Protein AF-A0A1F3XDV6-F1 (afdb_monomer_lite)

Radius of gyration: 25.96 Å; chains: 1; bounding box: 37×33×111 Å

Secondary structure (DSSP, 8-state):
--PPPP-----------------HHHHHIIIIIHHHHHHHHHHHHHHHHHHHHT-SS---TT------HHHHHHHHHHHHHHHHHHHHHHHHHTT-GGGHHHHHHHHHHHHHHHHHHHHHHTT-HHHHHHHHHHHHHHHHHHHHHH--

pLDDT: mean 79.06, std 18.45, range [41.06, 98.06]

Foldseek 3Di:
DDDDDDDDPPPPPPPPDPPPPPVVLLCCCLVPVLVVLLVVLVVVLVVLVCVVVVPPPPPPPPDLVADPPVQLVVQLVVLVVSLVSLVVSLVSCPVPPVLVVLNVLSVVLSVLSVVLSVCSNSRPSVSNSVSSVVSSVSSVVSSVPRVD

Sequence (148 aa):
MKSFRPGFFLTVIATFLISPSCNQENVDVCGEKLPQLDQKLENAIAALQPWLTNQPGRYLASATDMMAEVDKKSWREWGQNVLVDVQRYADYIDSDSSLIHLKYQLSAVSNDLVSFVGYADSGNANKMVIVLARIREKTKRSEEMICN

Structure (mmCIF, N/CA/C/O backbone):
data_AF-A0A1F3XDV6-F1
#
_entry.id   AF-A0A1F3XDV6-F1
#
loop_
_atom_site.group_PDB
_atom_site.id
_atom_site.type_symbol
_atom_site.label_atom_id
_atom_site.label_alt_id
_atom_site.label_comp_id
_atom_site.label_asym_id
_atom_site.label_entity_id
_atom_site.label_seq_id
_atom_site.pdbx_PDB_ins_code
_atom_site.Cartn_x
_atom_site.Cartn_y
_atom_site.Cartn_z
_atom_site.occupancy
_atom_site.B_iso_or_equiv
_atom_site.auth_seq_id
_atom_site.auth_comp_id
_atom_site.auth_asym_id
_atom_site.auth_atom_id
_atom_site.pdbx_PDB_model_num
ATOM 1 N N . MET A 1 1 ? -12.088 -20.063 83.742 1.00 50.03 1 MET A N 1
ATOM 2 C CA . MET A 1 1 ? -11.165 -19.571 82.694 1.00 50.03 1 MET A CA 1
ATOM 3 C C . MET A 1 1 ? -11.257 -20.475 81.473 1.00 50.03 1 MET A C 1
ATOM 5 O O . MET A 1 1 ? -10.875 -21.631 81.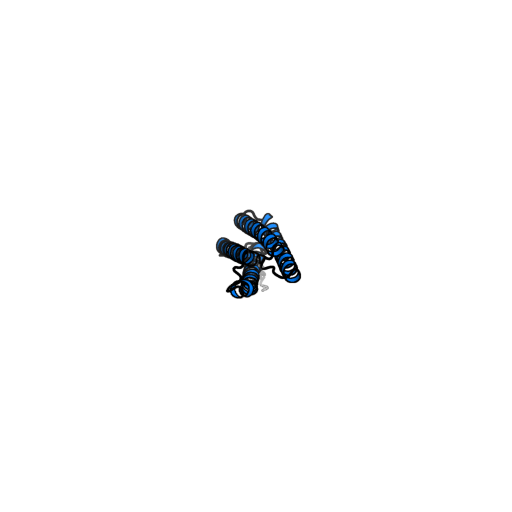580 1.00 50.03 1 MET A O 1
ATOM 9 N N . LYS A 1 2 ? -11.798 -19.972 80.357 1.00 41.06 2 LYS A N 1
ATOM 10 C CA . LYS A 1 2 ? -11.561 -20.433 78.974 1.00 41.06 2 LYS A CA 1
ATOM 11 C C . LYS A 1 2 ? -12.217 -19.403 78.049 1.00 41.06 2 LYS A C 1
ATOM 13 O O . LYS A 1 2 ? -13.437 -19.306 77.992 1.00 41.06 2 LYS A O 1
ATOM 18 N N . SER A 1 3 ? -11.385 -18.565 77.441 1.00 47.31 3 SER A N 1
ATOM 19 C CA . SER A 1 3 ? -11.788 -17.420 76.625 1.00 47.31 3 SER A CA 1
ATOM 20 C C . SER A 1 3 ? -12.067 -17.866 75.190 1.00 47.31 3 SER A C 1
ATOM 22 O O . SER A 1 3 ? -11.228 -18.513 74.566 1.00 47.31 3 SER A O 1
ATOM 24 N N . PHE A 1 4 ? -13.245 -17.518 74.681 1.00 52.06 4 PHE A N 1
ATOM 25 C CA . PHE A 1 4 ? -13.680 -17.756 73.306 1.00 52.06 4 PHE A CA 1
ATOM 26 C C . PHE A 1 4 ? -13.036 -16.699 72.391 1.00 52.06 4 PHE A C 1
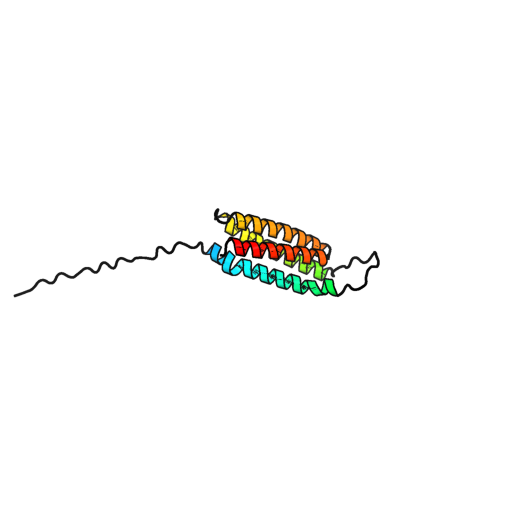ATOM 28 O O . PHE A 1 4 ? -13.159 -15.504 72.654 1.00 52.06 4 PHE A O 1
ATOM 35 N N . ARG A 1 5 ? -12.323 -17.118 71.339 1.00 56.66 5 ARG A N 1
ATOM 36 C CA . ARG A 1 5 ? -11.800 -16.225 70.291 1.00 56.66 5 ARG A CA 1
ATOM 37 C C . ARG A 1 5 ? -12.699 -16.342 69.055 1.00 56.66 5 ARG A C 1
ATOM 39 O O . ARG A 1 5 ? -12.788 -17.446 68.522 1.00 56.66 5 ARG A O 1
ATOM 46 N N . PRO A 1 6 ? -13.331 -15.263 68.565 1.00 53.44 6 PRO A N 1
ATOM 47 C CA . PRO A 1 6 ? -13.979 -15.288 67.265 1.00 53.44 6 PRO A CA 1
ATOM 48 C C . PRO A 1 6 ? -12.917 -15.085 66.177 1.00 53.44 6 PRO A C 1
ATOM 50 O O . PRO A 1 6 ? -12.191 -14.090 66.169 1.00 53.44 6 PRO A O 1
ATOM 53 N N . GLY A 1 7 ? -12.801 -16.068 65.284 1.00 48.56 7 GLY A N 1
ATOM 54 C CA . GLY A 1 7 ? -12.004 -15.966 64.067 1.00 48.56 7 GLY A CA 1
ATOM 55 C C . GLY A 1 7 ? -12.614 -14.916 63.146 1.00 48.56 7 GLY A C 1
ATOM 56 O O . GLY A 1 7 ? -13.747 -15.060 62.692 1.00 48.56 7 GLY A O 1
ATOM 57 N N . PHE A 1 8 ? -11.861 -13.847 62.910 1.00 52.03 8 PHE A N 1
ATOM 58 C CA . PHE A 1 8 ? -12.174 -12.814 61.935 1.00 52.03 8 PHE A CA 1
ATOM 59 C C . PHE A 1 8 ? -12.096 -13.443 60.537 1.00 52.03 8 PHE A C 1
ATOM 61 O O . PHE A 1 8 ? -11.012 -13.774 60.056 1.00 52.03 8 PHE A O 1
ATOM 68 N N . PHE A 1 9 ? -13.250 -13.652 59.903 1.00 49.44 9 PHE A N 1
ATOM 69 C CA . PHE A 1 9 ? -13.331 -13.955 58.478 1.00 49.44 9 PHE A CA 1
ATOM 70 C C . PHE A 1 9 ? -12.840 -12.721 57.710 1.00 49.44 9 PHE A C 1
ATOM 72 O O . PHE A 1 9 ? -13.540 -11.717 57.604 1.00 49.44 9 PHE A O 1
ATOM 79 N N . LEU A 1 10 ? -11.607 -12.787 57.209 1.00 50.19 10 LEU A N 1
ATOM 80 C CA . LEU A 1 10 ? -11.085 -11.875 56.197 1.00 50.19 10 LEU A CA 1
ATOM 81 C C . LEU A 1 10 ? -11.773 -12.203 54.869 1.00 50.19 10 LEU A C 1
ATOM 83 O O . LEU A 1 10 ? -11.289 -13.011 54.079 1.00 50.19 10 LEU A O 1
ATOM 87 N N . THR A 1 11 ? -12.923 -11.584 54.624 1.00 55.41 11 THR A N 1
ATOM 88 C CA . THR A 1 11 ? -13.480 -11.454 53.278 1.00 55.41 11 THR A CA 1
ATOM 89 C C . THR A 1 11 ? -12.581 -10.491 52.508 1.00 55.41 11 THR A C 1
ATOM 91 O O . THR A 1 11 ? -12.769 -9.277 52.521 1.00 55.41 11 THR A O 1
ATOM 94 N N . VAL A 1 12 ? -11.547 -11.040 51.869 1.00 54.56 12 VAL A N 1
ATOM 95 C CA . VAL A 1 12 ? -10.797 -10.355 50.816 1.00 54.56 12 VAL A CA 1
ATOM 96 C C . VAL A 1 12 ? -11.783 -10.147 49.673 1.00 54.56 12 VAL A C 1
ATOM 98 O O . VAL A 1 12 ? -12.099 -11.073 48.927 1.00 54.56 12 VAL A O 1
ATOM 101 N N . ILE A 1 13 ? -12.334 -8.937 49.595 1.00 58.69 13 ILE A N 1
ATOM 102 C CA . ILE A 1 13 ? -13.083 -8.470 48.435 1.00 58.69 13 ILE A CA 1
ATOM 103 C C . ILE A 1 13 ? -12.088 -8.495 47.282 1.00 58.69 13 ILE A C 1
ATOM 105 O O . ILE A 1 13 ? -11.202 -7.650 47.183 1.00 58.69 13 ILE A O 1
ATOM 109 N N . ALA A 1 14 ? -12.203 -9.528 46.455 1.00 53.12 14 ALA A N 1
ATOM 110 C CA . ALA A 1 14 ? -11.530 -9.616 45.183 1.00 53.12 14 ALA A CA 1
ATOM 111 C C . ALA A 1 14 ? -12.130 -8.537 44.273 1.00 53.12 14 ALA A C 1
ATOM 113 O O . ALA A 1 14 ? -13.074 -8.780 43.524 1.00 53.12 14 ALA A O 1
ATOM 114 N N . THR A 1 15 ? -11.594 -7.322 44.359 1.00 50.56 15 THR A N 1
ATOM 115 C CA . THR A 1 15 ? -11.681 -6.312 43.307 1.00 50.56 15 THR A CA 1
ATOM 116 C C . THR A 1 15 ? -10.862 -6.808 42.117 1.00 50.56 15 THR A C 1
ATOM 118 O O . THR A 1 15 ? -9.775 -6.321 41.816 1.00 50.56 15 THR A O 1
ATOM 121 N N . PHE A 1 16 ? -11.391 -7.826 41.436 1.00 48.34 16 PHE A N 1
ATOM 122 C CA . PHE A 1 16 ? -11.042 -8.097 40.053 1.00 48.34 16 PHE A CA 1
ATOM 123 C C . PHE A 1 16 ? -11.485 -6.881 39.239 1.00 48.34 16 PHE A C 1
ATOM 125 O O . PHE A 1 16 ? -12.659 -6.715 38.926 1.00 48.34 16 PHE A O 1
ATOM 132 N N . LEU A 1 17 ? -10.528 -5.983 39.011 1.00 42.31 17 LEU A N 1
ATOM 133 C CA . LEU A 1 17 ? -10.161 -5.514 37.680 1.00 42.31 17 LEU A CA 1
ATOM 134 C C . LEU A 1 17 ? -11.339 -5.501 36.697 1.00 42.31 17 LEU A C 1
ATOM 136 O O . LEU A 1 17 ? -11.405 -6.310 35.775 1.00 42.31 17 LEU A O 1
ATOM 140 N N . ILE A 1 18 ? -12.235 -4.528 36.857 1.00 46.59 18 ILE A N 1
ATOM 141 C CA . ILE A 1 18 ? -12.960 -3.980 35.712 1.00 46.59 18 ILE A CA 1
ATOM 142 C C . ILE A 1 18 ? -11.924 -3.148 34.952 1.00 46.59 18 ILE A C 1
ATOM 144 O O . ILE A 1 18 ? -11.907 -1.922 35.011 1.00 46.59 18 ILE A O 1
ATOM 148 N N . SER A 1 19 ? -10.977 -3.834 34.316 1.00 46.28 19 SER A N 1
ATOM 149 C CA . SER A 1 19 ? -10.253 -3.251 33.204 1.00 46.28 19 SER A CA 1
ATOM 150 C C . SER A 1 19 ? -11.325 -3.027 32.143 1.00 46.28 19 SER A C 1
ATOM 152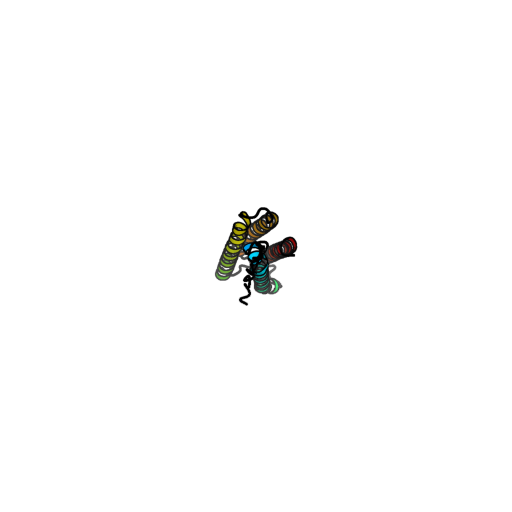 O O . SER A 1 19 ? -11.986 -4.005 31.776 1.00 46.28 19 SER A O 1
ATOM 154 N N . PRO A 1 20 ? -11.574 -1.792 31.672 1.00 47.47 20 PRO A N 1
ATOM 155 C CA . PRO A 1 20 ? -12.333 -1.640 30.445 1.00 47.47 20 PRO A CA 1
ATOM 156 C C . PRO A 1 20 ? -11.626 -2.532 29.430 1.00 47.47 20 PRO A C 1
ATOM 158 O O . PRO A 1 20 ? -10.403 -2.467 29.291 1.00 47.47 20 PRO A O 1
ATOM 161 N N . SER A 1 21 ? -12.369 -3.447 28.821 1.00 45.62 21 SER A N 1
ATOM 162 C CA . SER A 1 21 ? -11.892 -4.227 27.695 1.00 45.62 21 SER A CA 1
ATOM 163 C C . SER A 1 21 ? -11.580 -3.232 26.581 1.00 45.62 21 SER A C 1
ATOM 165 O O . SER A 1 21 ? -12.433 -2.956 25.741 1.00 45.62 21 SER A O 1
ATOM 167 N N . CYS A 1 22 ? -10.388 -2.626 26.618 1.00 52.31 22 CYS A N 1
ATOM 168 C CA . CYS A 1 22 ? -9.770 -2.073 25.430 1.00 52.31 22 CYS A CA 1
ATOM 169 C C . CYS A 1 22 ? -9.849 -3.203 24.422 1.00 52.31 22 CYS A C 1
ATOM 171 O O . CYS A 1 22 ? -9.323 -4.288 24.672 1.00 52.31 22 CYS A O 1
ATOM 173 N N . ASN A 1 23 ? -10.629 -2.978 23.371 1.00 64.62 23 ASN A N 1
ATOM 174 C CA . ASN A 1 23 ? -10.843 -3.942 22.317 1.00 64.62 23 ASN A CA 1
ATOM 175 C C . ASN A 1 23 ? -9.449 -4.279 21.765 1.00 64.62 23 ASN A C 1
ATOM 177 O O . ASN A 1 23 ? -8.827 -3.436 21.122 1.00 64.62 23 ASN A O 1
ATOM 181 N N . GLN A 1 24 ? -8.896 -5.431 22.158 1.00 64.00 24 GLN A N 1
ATOM 182 C CA . GLN A 1 24 ? -7.490 -5.789 21.930 1.00 64.00 24 GLN A CA 1
ATOM 183 C C . GLN A 1 24 ? -7.157 -5.706 20.434 1.00 64.00 24 GLN A C 1
ATOM 185 O O . GLN A 1 24 ? -6.077 -5.276 20.054 1.00 64.00 24 GLN A O 1
ATOM 190 N N . GLU A 1 25 ? -8.146 -5.997 19.592 1.00 66.94 25 GLU A N 1
ATOM 191 C CA . GLU A 1 25 ? -8.076 -5.890 18.138 1.00 66.94 25 GLU A CA 1
ATOM 192 C C . GLU A 1 25 ? -7.849 -4.445 17.658 1.00 66.94 25 GLU A C 1
ATOM 194 O O . GLU A 1 25 ? -7.065 -4.214 16.738 1.00 66.94 25 GLU A O 1
ATOM 199 N N . ASN A 1 26 ? -8.446 -3.451 18.324 1.00 66.19 26 ASN A N 1
ATOM 200 C CA . ASN A 1 26 ? -8.222 -2.034 18.019 1.00 66.19 26 ASN A CA 1
ATOM 201 C C . ASN A 1 26 ? -6.793 -1.626 18.391 1.00 66.19 26 ASN A C 1
ATOM 203 O O . ASN A 1 26 ? -6.143 -0.904 17.636 1.00 66.19 26 ASN A O 1
ATOM 207 N N . VAL A 1 27 ? -6.292 -2.123 19.529 1.00 70.75 27 VAL A N 1
ATOM 208 C CA . VAL A 1 27 ? -4.904 -1.906 19.968 1.00 70.75 27 VAL A CA 1
ATOM 209 C C . VAL A 1 27 ? -3.925 -2.530 18.977 1.00 70.75 27 VAL A C 1
ATOM 211 O O . VAL A 1 27 ? -2.913 -1.911 18.668 1.00 70.75 27 VAL A O 1
ATOM 214 N N . ASP A 1 28 ? -4.237 -3.698 18.422 1.00 79.69 28 ASP A N 1
ATOM 215 C CA . ASP A 1 28 ? -3.367 -4.381 17.465 1.00 79.69 28 ASP A CA 1
ATOM 216 C C . ASP A 1 28 ? -3.342 -3.662 16.101 1.00 79.69 28 ASP A C 1
ATOM 218 O O . ASP A 1 28 ? -2.271 -3.467 15.515 1.00 79.69 28 ASP A O 1
ATOM 222 N N . VAL A 1 29 ? -4.498 -3.207 15.595 1.00 78.50 29 VAL A N 1
ATOM 223 C CA . VAL A 1 29 ? -4.559 -2.435 14.340 1.00 78.50 29 VAL A CA 1
ATOM 224 C C . VAL A 1 29 ? -3.799 -1.114 14.479 1.00 78.50 29 VAL A C 1
ATOM 226 O O . VAL A 1 29 ? -2.963 -0.799 13.630 1.00 78.50 29 VAL A O 1
ATOM 229 N N . CYS A 1 30 ?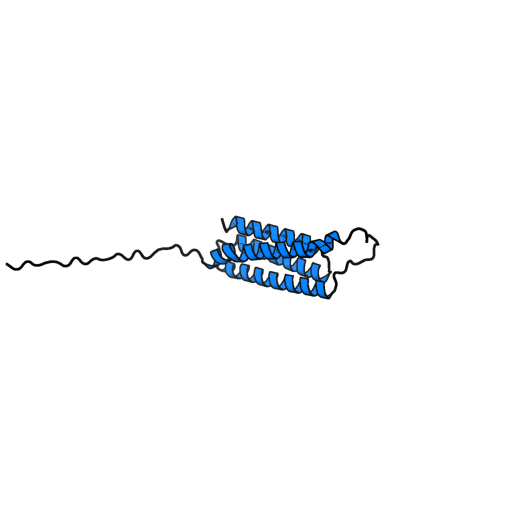 -4.043 -0.378 15.563 1.00 77.44 30 CYS A N 1
ATOM 230 C CA . CYS A 1 30 ? -3.416 0.916 15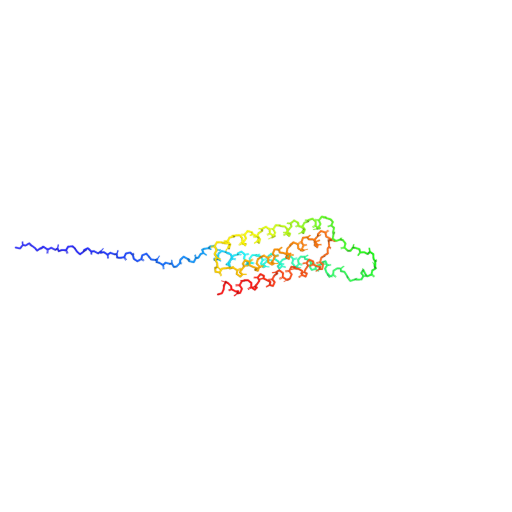.821 1.00 77.44 30 CYS A CA 1
ATOM 231 C C . CYS A 1 30 ? -1.938 0.830 16.208 1.00 77.44 30 CYS A C 1
ATOM 233 O O . CYS A 1 30 ? -1.124 1.618 15.736 1.00 77.44 30 CYS A O 1
ATOM 235 N N . GLY A 1 31 ? -1.588 -0.101 17.091 1.00 78.50 31 GLY A N 1
ATOM 236 C CA . GLY A 1 31 ? -0.256 -0.204 17.678 1.00 78.50 31 GLY A CA 1
ATOM 237 C C . GLY A 1 31 ? 0.741 -0.955 16.804 1.00 78.50 31 GLY A C 1
ATOM 238 O O . GLY A 1 31 ? 1.945 -0.749 16.943 1.00 78.50 31 GLY A O 1
ATOM 239 N N . GLU A 1 32 ? 0.263 -1.814 15.899 1.00 84.56 32 GLU A N 1
ATOM 240 C CA . GLU A 1 32 ? 1.138 -2.681 15.115 1.00 84.56 32 GLU A CA 1
ATOM 241 C C . GLU A 1 32 ? 0.845 -2.636 13.609 1.00 84.56 32 GLU A C 1
ATOM 243 O O . GLU A 1 32 ? 1.763 -2.416 12.814 1.00 84.56 32 GLU A O 1
ATOM 248 N N . LYS A 1 33 ? -0.409 -2.837 13.180 1.00 88.81 33 LYS A N 1
ATOM 249 C CA . LYS A 1 33 ? -0.705 -3.072 11.753 1.00 88.81 33 LYS A CA 1
ATOM 250 C C . LYS A 1 33 ? -0.599 -1.825 10.880 1.00 88.81 33 LYS A C 1
ATOM 252 O O . LYS A 1 33 ? -0.013 -1.915 9.798 1.00 88.81 33 LYS A O 1
ATOM 257 N N . LEU A 1 34 ? -1.137 -0.686 11.321 1.00 88.69 34 LEU A N 1
ATOM 258 C CA . LEU A 1 34 ? -1.014 0.577 10.583 1.00 88.69 34 LEU A CA 1
ATOM 259 C C . LEU A 1 34 ? 0.446 1.066 10.523 1.00 88.69 34 LEU A C 1
ATOM 261 O O . LEU A 1 34 ? 0.914 1.294 9.403 1.00 88.69 34 LEU A O 1
ATOM 265 N N . PRO A 1 35 ? 1.228 1.053 11.625 1.00 90.38 35 PRO A N 1
ATOM 266 C CA . PRO A 1 35 ? 2.648 1.404 11.563 1.00 90.38 35 PRO A CA 1
ATOM 267 C C . PRO A 1 35 ? 3.458 0.501 10.624 1.00 90.38 35 PRO A C 1
ATOM 269 O O . PRO A 1 35 ? 4.294 0.970 9.847 1.00 90.38 35 PRO A O 1
ATOM 272 N N . GLN A 1 36 ? 3.195 -0.812 10.639 1.00 91.88 36 GLN A N 1
ATOM 273 C CA . GLN A 1 36 ? 3.823 -1.743 9.695 1.00 91.88 36 GLN A CA 1
ATOM 274 C C . GLN A 1 36 ? 3.442 -1.428 8.244 1.00 91.88 36 GLN A C 1
ATOM 276 O O . GLN A 1 36 ? 4.279 -1.561 7.347 1.00 91.88 36 GLN A O 1
ATOM 281 N N . LEU A 1 37 ? 2.195 -1.020 7.995 1.00 93.19 37 LEU A N 1
ATOM 282 C CA . LEU A 1 37 ? 1.748 -0.590 6.676 1.00 93.19 37 LEU A CA 1
ATOM 283 C C . LEU A 1 37 ? 2.454 0.704 6.243 1.00 93.19 37 LEU A C 1
ATOM 285 O O . LEU A 1 37 ? 2.956 0.734 5.120 1.00 93.19 37 LEU A O 1
ATOM 289 N N . ASP A 1 38 ? 2.566 1.726 7.102 1.00 93.31 38 ASP A N 1
ATOM 290 C CA . ASP A 1 38 ? 3.313 2.960 6.789 1.00 93.31 38 ASP A CA 1
ATOM 291 C C . ASP A 1 38 ? 4.762 2.644 6.400 1.00 93.31 38 ASP A C 1
ATOM 293 O O . ASP A 1 38 ? 5.237 3.091 5.353 1.00 93.31 38 ASP A O 1
ATOM 297 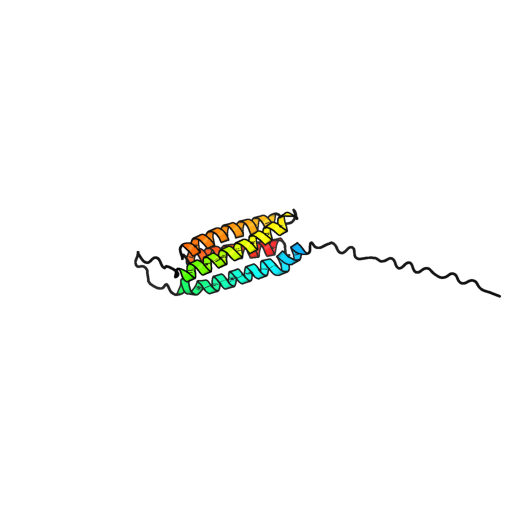N N . GLN A 1 39 ? 5.431 1.778 7.168 1.00 94.38 39 GLN A N 1
ATOM 298 C CA . GLN A 1 39 ? 6.802 1.366 6.872 1.00 94.38 39 GLN A CA 1
ATOM 299 C C . GLN A 1 39 ? 6.911 0.592 5.549 1.00 94.38 39 GLN A C 1
ATOM 301 O O . GLN A 1 39 ? 7.834 0.833 4.764 1.00 94.38 39 GLN A O 1
ATOM 306 N N . LYS A 1 40 ? 5.979 -0.332 5.266 1.00 94.31 40 LYS A N 1
ATOM 307 C CA . LYS A 1 40 ? 5.925 -1.052 3.977 1.00 94.31 40 LYS A CA 1
ATOM 308 C C . LYS A 1 40 ? 5.792 -0.069 2.808 1.00 94.31 40 LYS A C 1
ATOM 310 O O . LYS A 1 40 ? 6.472 -0.238 1.795 1.00 94.31 40 LYS A O 1
ATOM 315 N N . LEU A 1 41 ? 4.942 0.948 2.947 1.00 95.38 41 LEU A N 1
ATOM 316 C CA . LEU A 1 41 ? 4.709 1.971 1.925 1.00 95.38 41 LEU A CA 1
ATOM 317 C C . LEU A 1 41 ? 5.936 2.863 1.725 1.00 95.38 41 LEU A C 1
ATOM 319 O O . LEU A 1 41 ? 6.320 3.122 0.587 1.00 95.38 41 LEU A O 1
ATOM 323 N N . GLU A 1 42 ? 6.579 3.298 2.808 1.00 95.44 42 GLU A N 1
ATOM 324 C CA . GLU A 1 42 ? 7.815 4.081 2.746 1.00 95.44 42 GLU A CA 1
ATOM 325 C C . GLU A 1 42 ? 8.929 3.322 2.015 1.00 95.44 42 GLU A C 1
ATOM 327 O O . GLU A 1 42 ? 9.538 3.856 1.085 1.00 95.44 42 GLU A O 1
ATOM 332 N N . ASN A 1 43 ? 9.126 2.048 2.360 1.00 95.31 43 ASN A N 1
ATOM 333 C CA . ASN A 1 43 ? 10.107 1.191 1.699 1.00 95.31 43 ASN A CA 1
ATOM 334 C C . ASN A 1 43 ? 9.797 1.022 0.204 1.00 95.31 43 ASN A C 1
ATOM 336 O O . ASN A 1 43 ? 10.706 1.070 -0.626 1.00 95.31 43 ASN A O 1
ATOM 340 N N . ALA A 1 44 ? 8.521 0.859 -0.158 1.00 94.31 44 ALA A N 1
ATOM 341 C CA . ALA A 1 44 ? 8.100 0.736 -1.551 1.00 94.31 44 ALA A CA 1
ATOM 342 C C . ALA A 1 44 ? 8.342 2.027 -2.352 1.00 94.31 44 ALA A C 1
ATOM 344 O O . ALA A 1 44 ? 8.835 1.969 -3.479 1.00 94.31 44 ALA A O 1
ATOM 345 N N . ILE A 1 45 ? 8.063 3.195 -1.765 1.00 93.62 45 ILE A N 1
ATOM 346 C CA . ILE A 1 45 ? 8.361 4.496 -2.382 1.00 93.62 45 ILE A CA 1
ATOM 347 C C . ILE A 1 45 ? 9.869 4.642 -2.610 1.00 93.62 45 ILE A C 1
ATOM 349 O O . ILE A 1 45 ? 10.291 5.013 -3.707 1.00 93.62 45 ILE A O 1
ATOM 353 N N . ALA A 1 46 ? 10.687 4.315 -1.606 1.00 92.38 46 ALA A N 1
ATOM 354 C CA . ALA A 1 46 ? 12.142 4.377 -1.716 1.00 92.38 46 ALA A CA 1
ATOM 355 C C . ALA A 1 46 ? 12.682 3.424 -2.797 1.00 92.38 46 ALA A C 1
ATOM 357 O O . ALA A 1 46 ? 13.553 3.805 -3.575 1.00 92.38 46 ALA A O 1
ATOM 358 N N . ALA A 1 47 ? 12.126 2.214 -2.904 1.00 91.50 47 ALA A N 1
ATOM 359 C CA . ALA A 1 47 ? 12.508 1.241 -3.926 1.00 91.50 47 ALA A CA 1
ATOM 360 C C . ALA A 1 47 ? 12.133 1.679 -5.355 1.00 91.50 47 ALA A C 1
ATOM 362 O O . ALA A 1 47 ? 12.809 1.301 -6.312 1.00 91.50 47 ALA A O 1
ATOM 363 N N . LEU A 1 48 ? 11.085 2.493 -5.516 1.00 89.19 48 LEU A N 1
ATOM 364 C CA . LEU A 1 48 ? 10.680 3.037 -6.816 1.00 89.19 48 LEU A CA 1
ATOM 365 C C . LEU A 1 48 ? 11.422 4.324 -7.204 1.00 89.19 48 LEU A C 1
ATOM 367 O O . LEU A 1 48 ? 11.443 4.664 -8.385 1.00 89.19 48 LEU A O 1
ATOM 371 N N . GLN A 1 49 ? 12.072 5.025 -6.270 1.00 85.81 49 GLN A N 1
ATOM 372 C CA . GLN A 1 49 ? 12.792 6.271 -6.572 1.00 85.81 49 GLN A CA 1
ATOM 373 C C . GLN A 1 49 ? 13.852 6.164 -7.685 1.00 85.81 49 GLN A C 1
ATOM 375 O O . GLN A 1 49 ? 13.887 7.046 -8.545 1.00 85.81 49 GLN A O 1
ATOM 380 N N . PRO A 1 50 ? 14.672 5.096 -7.768 1.00 84.19 50 PRO A N 1
ATOM 381 C CA . PRO A 1 50 ? 15.624 4.926 -8.868 1.00 84.19 50 PRO A CA 1
ATOM 382 C C . PRO A 1 50 ? 14.975 4.925 -10.258 1.00 84.19 50 PRO A C 1
ATOM 384 O O . PRO A 1 50 ? 15.607 5.321 -11.235 1.00 84.19 50 PRO A O 1
ATOM 387 N N . TRP A 1 51 ? 13.711 4.507 -10.367 1.00 79.31 51 TRP A N 1
ATOM 388 C CA . TRP A 1 51 ? 12.968 4.525 -11.630 1.00 79.31 51 TRP A CA 1
ATOM 389 C C . TRP A 1 51 ? 12.557 5.938 -12.050 1.00 79.31 51 TRP A C 1
ATOM 391 O O . TRP A 1 51 ? 12.334 6.172 -13.233 1.00 79.31 51 TRP A O 1
ATOM 401 N N . LEU A 1 52 ? 12.485 6.880 -11.106 1.00 75.88 52 LEU A N 1
ATOM 402 C CA . LEU A 1 52 ? 12.205 8.290 -11.377 1.00 75.88 52 LEU A CA 1
ATOM 403 C C . LEU A 1 52 ? 13.478 9.061 -11.736 1.00 75.88 52 LEU A C 1
ATOM 405 O O . LEU A 1 52 ? 13.452 9.939 -12.596 1.00 75.88 52 LEU A O 1
ATOM 409 N N . THR A 1 53 ? 14.600 8.738 -11.088 1.00 70.62 53 THR A N 1
ATOM 410 C CA . THR A 1 53 ? 15.863 9.474 -11.245 1.00 70.62 53 THR A CA 1
ATOM 411 C C . THR A 1 53 ? 16.709 9.003 -12.423 1.00 70.62 53 THR A C 1
ATOM 413 O O . THR A 1 53 ? 17.427 9.818 -12.995 1.00 70.62 53 THR A O 1
ATOM 416 N N . ASN A 1 54 ? 16.599 7.738 -12.845 1.00 61.91 54 ASN A N 1
ATOM 417 C CA . ASN A 1 54 ? 17.322 7.201 -14.006 1.00 61.91 54 ASN A CA 1
ATOM 418 C C . ASN A 1 54 ? 16.689 7.569 -15.367 1.00 61.91 54 ASN A C 1
ATOM 420 O O . ASN A 1 54 ? 17.089 7.026 -16.397 1.00 61.91 54 ASN A O 1
ATOM 424 N N . GLN A 1 55 ? 15.746 8.520 -15.401 1.00 57.62 55 GLN A N 1
ATOM 425 C CA . GLN A 1 55 ? 15.125 9.037 -16.630 1.00 57.62 55 GLN A CA 1
ATOM 426 C C . GLN A 1 55 ? 15.585 10.446 -17.098 1.00 57.62 55 GLN A C 1
ATOM 428 O O . GLN A 1 55 ? 14.771 11.173 -17.678 1.00 57.62 55 GLN A O 1
ATOM 433 N N . PRO A 1 56 ? 16.848 10.906 -16.940 1.00 44.97 56 PRO A N 1
ATOM 434 C CA . PRO A 1 56 ? 17.240 12.191 -17.505 1.00 44.97 56 PRO A CA 1
ATOM 435 C C . PRO A 1 56 ? 17.506 12.020 -19.013 1.00 44.97 56 PRO A C 1
ATOM 437 O O . PRO A 1 56 ? 18.599 11.643 -19.426 1.00 44.97 56 PRO A O 1
ATOM 440 N N . GLY A 1 57 ? 16.498 12.281 -19.856 1.00 49.03 57 GLY A N 1
ATOM 441 C CA . GLY A 1 57 ? 16.710 12.578 -21.284 1.00 49.03 57 GLY A CA 1
ATOM 442 C C . GLY A 1 57 ? 16.061 11.670 -22.338 1.00 49.03 57 GLY A C 1
ATOM 443 O O . GLY A 1 57 ? 16.256 11.922 -23.525 1.00 49.03 57 GLY A O 1
ATOM 444 N N . ARG A 1 58 ? 15.244 10.667 -21.990 1.00 45.34 58 ARG A N 1
ATOM 445 C CA . ARG A 1 58 ? 14.498 9.862 -22.990 1.00 45.34 58 ARG A CA 1
ATOM 446 C C . ARG A 1 58 ? 13.139 10.474 -23.360 1.00 45.34 58 ARG A C 1
ATOM 448 O O . ARG A 1 58 ? 12.116 9.809 -23.380 1.00 45.34 58 ARG A O 1
ATOM 455 N N . TYR A 1 59 ? 13.144 11.750 -23.737 1.00 44.16 59 TYR A N 1
ATOM 456 C CA . TYR A 1 59 ? 11.991 12.459 -24.318 1.00 44.16 59 TYR A CA 1
ATOM 457 C C . TYR A 1 59 ? 11.835 12.193 -25.832 1.00 44.16 59 TYR A C 1
ATOM 459 O O . TYR A 1 59 ? 11.489 13.083 -26.606 1.00 44.16 59 TYR A O 1
ATOM 467 N N . LEU A 1 60 ? 12.095 10.967 -26.296 1.00 43.75 60 LEU A N 1
ATOM 468 C CA . LEU A 1 60 ? 11.757 10.566 -27.664 1.00 43.75 60 LEU A CA 1
ATOM 469 C C . LEU A 1 60 ? 10.444 9.790 -27.621 1.00 43.75 60 LEU A C 1
ATOM 471 O O . LEU A 1 60 ? 10.446 8.605 -27.309 1.00 43.75 60 LEU A O 1
ATOM 475 N N . ALA A 1 61 ? 9.363 10.527 -27.899 1.00 44.50 61 ALA A N 1
ATOM 476 C CA . ALA A 1 61 ? 7.954 10.244 -28.236 1.00 44.50 61 ALA A CA 1
ATOM 477 C C . ALA A 1 61 ? 7.478 8.816 -28.646 1.00 44.50 61 ALA A C 1
ATOM 479 O O . ALA A 1 61 ? 6.494 8.678 -29.364 1.00 44.50 61 ALA A O 1
ATOM 480 N N . SER A 1 62 ? 8.127 7.742 -28.209 1.00 41.88 62 SER A N 1
ATOM 481 C CA . SER A 1 62 ? 7.778 6.343 -28.500 1.00 41.88 62 SER A CA 1
ATOM 482 C C . SER A 1 62 ? 8.347 5.335 -27.490 1.00 41.88 62 SER A C 1
ATOM 484 O O . SER A 1 62 ? 8.041 4.150 -27.578 1.00 41.88 62 SER A O 1
ATOM 486 N N . ALA A 1 63 ? 9.132 5.770 -26.499 1.00 43.38 63 ALA A N 1
ATOM 487 C CA . ALA A 1 63 ? 9.592 4.900 -25.427 1.00 43.38 63 ALA A CA 1
ATOM 488 C C . ALA A 1 63 ? 8.517 4.799 -24.335 1.00 43.38 63 ALA A C 1
ATOM 490 O O . ALA A 1 63 ? 8.470 5.587 -23.397 1.00 43.38 63 ALA A O 1
ATOM 491 N N . THR A 1 64 ? 7.639 3.807 -24.448 1.00 47.94 64 THR A N 1
ATOM 492 C CA . THR A 1 64 ? 7.102 3.132 -23.266 1.00 47.94 64 THR A CA 1
ATOM 493 C C . THR A 1 64 ? 8.291 2.758 -22.379 1.00 47.94 64 THR A C 1
ATOM 495 O O . THR A 1 64 ? 8.993 1.791 -22.676 1.00 47.94 64 THR A O 1
ATOM 498 N N . ASP A 1 65 ? 8.560 3.551 -21.341 1.00 51.19 65 ASP A N 1
ATOM 499 C CA . ASP A 1 65 ? 9.491 3.221 -20.263 1.00 51.19 65 ASP A CA 1
ATOM 500 C C . ASP A 1 65 ? 8.930 2.011 -19.515 1.00 51.19 65 ASP A C 1
ATOM 502 O O . ASP A 1 65 ? 8.255 2.116 -18.493 1.00 51.19 65 ASP A O 1
ATOM 506 N N . MET A 1 66 ? 9.110 0.836 -20.111 1.00 60.56 66 MET A N 1
ATOM 507 C CA . MET A 1 66 ? 8.593 -0.403 -19.571 1.00 60.56 66 MET A CA 1
ATOM 508 C C . MET A 1 66 ? 9.576 -0.884 -18.523 1.00 60.56 66 MET A C 1
ATOM 510 O O . MET A 1 66 ? 10.624 -1.446 -18.836 1.00 60.56 66 MET A O 1
ATOM 514 N N . MET A 1 67 ? 9.190 -0.693 -17.265 1.00 74.25 67 MET A N 1
ATOM 515 C CA . MET A 1 67 ? 9.520 -1.643 -16.211 1.00 74.25 67 MET A CA 1
ATOM 516 C C . MET A 1 67 ? 9.500 -3.064 -16.793 1.00 74.25 67 MET A C 1
ATOM 518 O O . MET A 1 67 ? 8.569 -3.403 -17.527 1.00 74.25 67 MET A O 1
ATOM 522 N N . ALA A 1 68 ? 10.539 -3.868 -16.558 1.00 78.81 68 ALA A N 1
ATOM 523 C CA . ALA A 1 68 ? 10.601 -5.200 -17.154 1.00 78.81 68 ALA A CA 1
ATOM 524 C C . ALA A 1 68 ? 9.374 -6.020 -16.721 1.00 78.81 68 ALA A C 1
ATOM 526 O O . ALA A 1 68 ? 8.868 -5.834 -15.619 1.00 78.81 68 ALA A O 1
ATOM 527 N N . GLU A 1 69 ? 8.890 -6.949 -17.550 1.00 77.75 69 GLU A N 1
ATOM 528 C CA . GLU A 1 69 ? 7.696 -7.750 -17.210 1.00 77.75 69 GLU A CA 1
ATOM 529 C C . GLU A 1 69 ? 7.831 -8.490 -15.866 1.00 77.75 69 GLU A C 1
ATOM 531 O O . GLU A 1 69 ? 6.861 -8.625 -15.121 1.00 77.75 69 GLU A O 1
ATOM 536 N N . VAL A 1 70 ? 9.051 -8.915 -15.517 1.00 72.31 70 VAL A N 1
ATOM 537 C CA . VAL A 1 70 ? 9.367 -9.519 -14.211 1.00 72.31 70 VAL A CA 1
ATOM 538 C C . VAL A 1 70 ? 9.147 -8.524 -13.066 1.00 72.31 70 VAL A C 1
ATOM 540 O O . VAL A 1 70 ? 8.537 -8.873 -12.053 1.00 72.31 70 VAL A O 1
ATOM 543 N N . ASP A 1 71 ? 9.580 -7.278 -13.243 1.00 86.56 71 ASP A N 1
ATOM 544 C CA . ASP A 1 71 ? 9.404 -6.213 -12.257 1.00 86.56 71 ASP A CA 1
ATOM 545 C C . ASP A 1 71 ? 7.924 -5.815 -12.151 1.00 86.56 71 ASP A C 1
ATOM 547 O O . ASP A 1 71 ? 7.394 -5.731 -11.044 1.00 86.56 71 ASP A O 1
ATOM 551 N N . LYS A 1 72 ? 7.214 -5.675 -13.282 1.00 90.69 72 LYS A N 1
ATOM 552 C CA . LYS A 1 72 ? 5.765 -5.401 -13.308 1.00 90.69 72 LYS A CA 1
ATOM 553 C C . LYS A 1 72 ? 4.984 -6.455 -12.532 1.00 90.69 72 LYS A C 1
ATOM 555 O O . LYS A 1 72 ? 4.157 -6.120 -11.684 1.00 90.69 72 LYS A O 1
ATOM 560 N N . LYS A 1 73 ? 5.263 -7.738 -12.799 1.00 93.38 73 LYS A N 1
ATOM 561 C CA . LYS A 1 73 ? 4.644 -8.865 -12.094 1.00 93.38 73 LYS A CA 1
ATOM 562 C C . LYS A 1 73 ? 4.922 -8.794 -10.594 1.00 93.38 73 LYS A C 1
ATOM 564 O O . LYS A 1 73 ? 3.978 -8.902 -9.818 1.00 93.38 73 LYS A O 1
ATOM 569 N N . SER A 1 74 ? 6.175 -8.571 -10.204 1.00 95.38 74 SER A N 1
ATOM 570 C CA . SER A 1 74 ? 6.571 -8.499 -8.793 1.00 95.38 74 SER A CA 1
ATOM 571 C C . SER A 1 74 ? 5.854 -7.362 -8.063 1.00 95.38 74 SER A C 1
ATOM 573 O O . SER A 1 74 ? 5.317 -7.558 -6.975 1.00 95.38 74 SER A O 1
ATOM 575 N N . TRP A 1 75 ? 5.763 -6.184 -8.685 1.00 96.19 75 TRP A N 1
ATOM 576 C CA . TRP A 1 75 ? 5.042 -5.047 -8.116 1.00 96.19 75 TRP A CA 1
ATOM 577 C C . TRP A 1 75 ? 3.533 -5.266 -8.055 1.00 96.19 75 TRP A C 1
ATOM 579 O O . TRP A 1 75 ? 2.902 -4.898 -7.065 1.00 96.19 75 TRP A O 1
ATOM 589 N N . ARG A 1 76 ? 2.949 -5.899 -9.073 1.00 96.75 76 ARG A N 1
ATOM 590 C CA . ARG A 1 76 ? 1.534 -6.281 -9.074 1.00 96.75 76 ARG A CA 1
ATOM 591 C C . ARG A 1 76 ? 1.217 -7.246 -7.933 1.00 96.75 76 ARG A C 1
ATOM 593 O O . ARG A 1 76 ? 0.271 -7.001 -7.191 1.00 96.75 76 ARG A O 1
ATOM 600 N N . GLU A 1 77 ? 2.012 -8.301 -7.775 1.00 97.69 77 GLU A N 1
ATOM 601 C CA . GLU A 1 77 ? 1.851 -9.288 -6.699 1.00 97.69 77 GLU A CA 1
ATOM 602 C C . GLU A 1 77 ? 2.032 -8.644 -5.323 1.00 97.69 77 GLU A C 1
ATOM 604 O O . GLU A 1 77 ? 1.228 -8.867 -4.420 1.00 97.69 77 GLU A O 1
ATOM 609 N N . TRP A 1 78 ? 3.035 -7.776 -5.172 1.00 97.56 78 TRP A N 1
ATOM 610 C CA . TRP A 1 78 ? 3.213 -6.996 -3.952 1.00 97.56 78 TRP A CA 1
ATOM 611 C C . TRP A 1 78 ? 1.974 -6.143 -3.637 1.00 97.56 78 TRP A C 1
ATOM 613 O O . TRP A 1 78 ? 1.453 -6.214 -2.526 1.00 97.56 78 TRP A O 1
ATOM 623 N N . GLY A 1 79 ? 1.451 -5.396 -4.616 1.00 97.75 79 GLY A N 1
ATOM 624 C CA . GLY A 1 79 ? 0.268 -4.551 -4.438 1.00 97.75 79 GLY A CA 1
ATOM 625 C C . GLY A 1 79 ? -0.988 -5.349 -4.079 1.00 97.75 79 GLY A C 1
ATOM 626 O O . GLY A 1 79 ? -1.755 -4.929 -3.216 1.00 97.75 79 GLY A O 1
ATOM 627 N N . GLN A 1 80 ? -1.169 -6.528 -4.683 1.00 97.75 80 GLN A N 1
ATOM 628 C CA . GLN A 1 80 ? -2.257 -7.454 -4.354 1.00 97.75 80 GLN A CA 1
ATOM 629 C C . GLN A 1 80 ? -2.146 -7.989 -2.924 1.00 97.75 80 GLN A C 1
ATOM 631 O O . GLN A 1 80 ? -3.145 -8.028 -2.211 1.00 97.75 80 GLN A O 1
ATOM 636 N N . ASN A 1 81 ? -0.943 -8.350 -2.476 1.00 97.81 81 ASN A N 1
ATOM 637 C CA . ASN A 1 81 ? -0.731 -8.822 -1.109 1.00 97.81 81 ASN A CA 1
ATOM 638 C C . ASN A 1 81 ? -1.028 -7.723 -0.080 1.00 97.81 81 ASN A C 1
ATOM 640 O O . ASN A 1 81 ? -1.714 -7.975 0.907 1.00 97.81 81 ASN A O 1
ATOM 644 N N . VAL A 1 82 ? -0.580 -6.488 -0.334 1.00 97.12 82 VAL A N 1
ATOM 645 C CA . VAL A 1 82 ? -0.889 -5.346 0.542 1.00 97.12 82 VAL A CA 1
ATOM 646 C C . VAL A 1 82 ? -2.388 -5.035 0.542 1.00 97.12 82 VAL A C 1
ATOM 648 O O . VAL A 1 82 ? -2.944 -4.730 1.593 1.00 97.12 82 VAL A O 1
ATOM 651 N N . LEU A 1 83 ? -3.067 -5.153 -0.603 1.00 97.38 83 LEU A N 1
ATOM 652 C CA . LEU A 1 83 ? -4.522 -5.000 -0.684 1.00 97.38 83 LEU A CA 1
ATOM 653 C C . LEU A 1 83 ? -5.248 -6.024 0.195 1.00 97.38 83 LEU A C 1
ATOM 655 O O . LEU A 1 83 ? -6.144 -5.642 0.942 1.00 97.38 83 LEU A O 1
ATOM 659 N N . VAL A 1 84 ? -4.837 -7.293 0.149 1.00 96.50 84 VAL A N 1
ATOM 660 C CA . VAL A 1 84 ? -5.405 -8.346 1.004 1.00 96.50 84 VAL A CA 1
ATOM 661 C C . VAL A 1 84 ? -5.182 -8.037 2.485 1.00 96.50 84 VAL A C 1
ATOM 663 O O . VAL A 1 84 ? -6.111 -8.189 3.276 1.00 96.50 84 VAL A O 1
ATOM 666 N N . ASP A 1 85 ? -3.988 -7.574 2.868 1.00 93.69 85 ASP A N 1
ATOM 667 C CA . ASP A 1 85 ? -3.702 -7.166 4.250 1.00 93.69 85 ASP A CA 1
ATOM 668 C C . ASP A 1 85 ? -4.648 -6.036 4.700 1.00 93.69 85 ASP A C 1
ATOM 670 O O . ASP A 1 85 ? -5.289 -6.142 5.744 1.00 93.69 85 ASP A O 1
ATOM 674 N N . VAL A 1 86 ? -4.798 -4.981 3.890 1.00 94.38 86 VAL A N 1
ATOM 675 C CA . VAL A 1 86 ? -5.670 -3.835 4.209 1.00 94.38 86 VAL A CA 1
ATOM 676 C C . VAL A 1 86 ? -7.142 -4.234 4.284 1.00 94.38 86 VAL A C 1
ATOM 678 O O . VAL A 1 86 ? -7.854 -3.766 5.172 1.00 94.38 86 VAL A O 1
ATOM 681 N N . GLN A 1 87 ? -7.608 -5.099 3.382 1.00 93.75 87 GLN A N 1
ATOM 682 C CA . GLN A 1 87 ? -8.981 -5.604 3.410 1.00 93.75 87 GLN A CA 1
ATOM 683 C C . GLN A 1 87 ? -9.250 -6.398 4.687 1.00 93.75 87 GLN A C 1
ATOM 685 O O . GLN A 1 87 ? -10.248 -6.143 5.351 1.00 93.75 87 GLN A O 1
ATOM 690 N N . ARG A 1 88 ? -8.313 -7.260 5.105 1.00 90.81 88 ARG A N 1
ATOM 691 C CA . ARG A 1 88 ? -8.417 -7.963 6.392 1.00 90.81 88 ARG A CA 1
ATOM 692 C C . ARG A 1 88 ? -8.508 -6.986 7.558 1.00 90.81 88 ARG A C 1
ATOM 694 O O . ARG A 1 88 ? -9.335 -7.183 8.438 1.00 90.81 88 ARG A O 1
ATOM 701 N N . TYR A 1 89 ? -7.706 -5.919 7.555 1.00 89.00 89 TYR A N 1
ATOM 702 C CA . TYR A 1 89 ? -7.790 -4.881 8.588 1.00 89.00 89 TYR A CA 1
ATOM 703 C C . TYR A 1 89 ? -9.175 -4.227 8.620 1.00 89.00 89 TYR A C 1
ATOM 705 O O . TYR A 1 89 ? -9.747 -4.071 9.694 1.00 89.00 89 TYR A O 1
ATOM 713 N N . ALA A 1 90 ? -9.737 -3.898 7.454 1.00 88.81 90 ALA A N 1
ATOM 714 C CA . ALA A 1 90 ? -11.076 -3.322 7.348 1.00 88.81 90 ALA A CA 1
ATOM 715 C C . ALA A 1 90 ? -12.185 -4.285 7.810 1.00 88.81 90 ALA A C 1
ATOM 717 O O . ALA A 1 90 ? -13.159 -3.829 8.409 1.00 88.81 90 ALA A O 1
ATOM 718 N N . ASP A 1 91 ? -12.028 -5.588 7.564 1.00 87.06 91 ASP A N 1
ATOM 719 C CA . ASP A 1 91 ? -12.981 -6.620 7.980 1.00 87.06 91 ASP A CA 1
ATOM 720 C C . ASP A 1 91 ? -12.987 -6.816 9.505 1.00 87.06 91 ASP A C 1
ATOM 722 O O . ASP A 1 91 ? -14.057 -6.970 10.089 1.00 87.06 91 ASP A O 1
ATOM 726 N N . TYR A 1 92 ? -11.828 -6.735 10.175 1.00 81.38 92 TYR A N 1
ATOM 727 C CA . TYR A 1 92 ? -11.763 -6.782 11.648 1.00 81.38 92 TYR A CA 1
ATOM 728 C C . TYR A 1 92 ? -12.569 -5.645 12.291 1.00 81.38 92 TYR A C 1
ATOM 730 O O . TYR A 1 92 ? -13.286 -5.835 13.274 1.00 81.38 92 TYR A O 1
ATOM 738 N N . ILE A 1 93 ? -12.515 -4.469 11.672 1.00 80.06 93 ILE A N 1
ATOM 739 C CA . ILE A 1 93 ? -13.186 -3.258 12.143 1.00 80.06 93 ILE A CA 1
ATOM 740 C C . ILE A 1 93 ? -14.713 -3.310 11.952 1.00 80.06 93 ILE A C 1
ATOM 742 O O . ILE A 1 93 ? -15.435 -2.560 12.606 1.00 80.06 93 ILE A O 1
ATOM 746 N N . ASP A 1 94 ? -15.243 -4.191 11.096 1.00 70.69 94 ASP A N 1
ATOM 747 C CA . ASP A 1 94 ? -16.682 -4.236 10.778 1.00 70.69 94 ASP A CA 1
ATOM 748 C C . ASP A 1 94 ? -17.574 -4.560 11.990 1.00 70.69 94 ASP A C 1
ATOM 750 O O . ASP A 1 94 ? -18.770 -4.275 12.002 1.00 70.69 94 ASP A O 1
ATOM 754 N N . SER A 1 95 ? -16.980 -5.119 13.042 1.00 70.81 95 SER A N 1
ATOM 755 C CA . SER A 1 95 ? -17.662 -5.442 14.292 1.00 70.81 95 SER A CA 1
ATOM 756 C C . SER A 1 95 ? -17.857 -4.241 15.236 1.00 70.81 95 SER A C 1
ATOM 758 O O . SER A 1 95 ? -18.715 -4.305 16.119 1.00 70.81 95 SER A O 1
ATOM 760 N N . ASP A 1 96 ? -17.125 -3.132 15.046 1.00 76.81 96 ASP A N 1
ATOM 761 C CA . ASP A 1 96 ? -17.081 -1.994 15.974 1.00 76.81 96 ASP A CA 1
ATOM 762 C C . ASP A 1 96 ? -17.517 -0.674 15.306 1.00 76.81 96 ASP A C 1
ATOM 764 O O . ASP A 1 96 ? -16.784 -0.029 14.553 1.00 76.81 96 ASP A O 1
ATOM 768 N N . SER A 1 97 ? -18.730 -0.216 15.637 1.00 81.06 97 SER A N 1
ATOM 769 C CA . SER A 1 97 ? -19.301 1.023 15.083 1.00 81.06 97 SER A CA 1
ATOM 770 C C . SER A 1 97 ? -18.503 2.294 15.405 1.00 81.06 97 SER A C 1
ATOM 772 O O . SER A 1 97 ? -18.615 3.278 14.671 1.00 81.06 97 SER A O 1
ATOM 774 N N . SER A 1 98 ? -17.686 2.291 16.468 1.00 79.12 98 SER A N 1
ATOM 775 C CA . SER A 1 98 ? -16.868 3.452 16.846 1.00 79.12 98 SER A CA 1
ATOM 776 C C . SER A 1 98 ? -15.729 3.717 15.855 1.00 79.12 98 SER A C 1
ATOM 778 O O . SER A 1 98 ? -15.218 4.832 15.766 1.00 79.12 98 SER A O 1
ATOM 780 N N . LEU A 1 99 ? -15.394 2.720 15.036 1.00 81.69 99 LEU A N 1
ATOM 781 C CA . LEU A 1 99 ? -14.284 2.735 14.089 1.00 81.69 99 LEU A CA 1
ATOM 782 C C . LEU A 1 99 ? -14.735 2.900 12.633 1.00 81.69 99 LEU A C 1
ATOM 784 O O . LEU A 1 99 ? -13.947 2.717 11.702 1.00 81.69 99 LEU A O 1
ATOM 788 N N . ILE A 1 100 ? -15.992 3.284 12.398 1.00 84.94 100 ILE A N 1
ATOM 789 C CA . ILE A 1 100 ? -16.543 3.409 11.042 1.00 84.94 100 ILE A CA 1
ATOM 790 C C . ILE A 1 100 ? -15.718 4.359 10.154 1.00 84.94 100 ILE A C 1
ATOM 792 O O . ILE A 1 100 ? -15.548 4.119 8.958 1.00 84.94 100 ILE A O 1
ATOM 796 N N . HIS A 1 101 ? -15.131 5.407 10.740 1.00 85.56 101 HIS A N 1
ATOM 797 C CA . HIS A 1 101 ? -14.227 6.312 10.033 1.00 85.56 101 HIS A CA 1
ATOM 798 C C . HIS A 1 101 ? -12.924 5.630 9.596 1.00 85.56 101 HIS A C 1
ATOM 800 O O . HIS A 1 101 ? -12.491 5.870 8.467 1.00 85.56 101 HIS A O 1
ATOM 806 N N . LEU A 1 102 ? -12.353 4.733 10.415 1.00 85.69 102 LEU A N 1
ATOM 807 C CA . LEU A 1 102 ? -11.195 3.918 10.026 1.00 85.69 102 LEU A CA 1
ATOM 808 C C . LEU A 1 102 ? -11.524 3.073 8.808 1.00 85.69 102 LEU A C 1
ATOM 810 O O . LEU A 1 102 ? -10.783 3.058 7.829 1.00 85.69 102 LEU A O 1
ATOM 814 N N . LYS A 1 103 ? -12.679 2.402 8.854 1.00 88.69 103 LYS A N 1
ATOM 815 C CA . LYS A 1 103 ? -13.143 1.528 7.780 1.00 88.69 103 LYS A CA 1
ATOM 816 C C . LYS A 1 103 ? -13.258 2.284 6.460 1.00 88.69 103 LYS A C 1
ATOM 818 O O . LYS A 1 103 ? -12.816 1.783 5.423 1.00 88.69 103 LYS A O 1
ATOM 823 N N . TYR A 1 104 ? -13.798 3.504 6.482 1.00 90.44 104 TYR A N 1
ATOM 824 C CA . TYR A 1 104 ? -13.852 4.352 5.290 1.00 90.44 104 TYR A CA 1
ATOM 825 C C . TYR A 1 104 ? -12.459 4.704 4.759 1.00 90.44 104 TYR A C 1
ATOM 827 O O . TYR A 1 104 ? -12.249 4.658 3.545 1.00 90.44 104 TYR A O 1
ATOM 835 N N . GLN A 1 105 ? -11.497 5.008 5.635 1.00 91.12 105 GLN A N 1
ATOM 836 C CA . GLN A 1 105 ? -10.123 5.282 5.206 1.00 91.12 105 GLN A CA 1
ATOM 837 C C . GLN A 1 105 ? -9.446 4.040 4.618 1.00 91.12 105 GLN A C 1
ATOM 839 O O . GLN A 1 105 ? -8.882 4.121 3.529 1.00 91.12 105 GLN A O 1
ATOM 844 N N . LEU A 1 106 ? -9.566 2.876 5.260 1.00 92.12 106 LEU A N 1
ATOM 845 C CA . LEU A 1 106 ? -9.010 1.617 4.752 1.00 92.12 106 LEU A CA 1
ATOM 846 C C . LEU A 1 106 ? -9.656 1.188 3.427 1.00 92.12 106 LEU A C 1
ATOM 848 O O . LEU A 1 106 ? -8.975 0.690 2.529 1.00 92.12 106 LEU A O 1
ATOM 852 N N . SER A 1 107 ? -10.949 1.464 3.247 1.00 94.31 107 SER A N 1
ATOM 853 C CA . SER A 1 107 ? -11.630 1.278 1.959 1.00 94.31 107 SER A CA 1
ATOM 854 C C . SER A 1 107 ? -11.062 2.215 0.887 1.00 94.31 107 SER A C 1
ATOM 856 O O . SER A 1 107 ? -10.809 1.804 -0.246 1.00 94.31 107 SER A O 1
ATOM 858 N N . ALA A 1 108 ? -10.795 3.476 1.237 1.00 94.81 108 ALA A N 1
ATOM 859 C CA . ALA A 1 108 ? -10.171 4.431 0.327 1.00 94.81 108 ALA A CA 1
ATOM 860 C C . ALA A 1 108 ? -8.717 4.060 -0.017 1.00 94.81 108 ALA A C 1
ATOM 862 O O . ALA A 1 108 ? -8.292 4.295 -1.149 1.00 94.81 108 ALA A O 1
ATOM 863 N N . VAL A 1 109 ? -7.969 3.482 0.928 1.00 95.69 109 VAL A N 1
ATOM 864 C CA . VAL A 1 109 ? -6.635 2.905 0.696 1.00 95.69 109 VAL A CA 1
ATOM 865 C C . VAL A 1 109 ? -6.726 1.699 -0.239 1.00 95.69 109 VAL A C 1
ATOM 867 O O . VAL A 1 109 ? -5.947 1.601 -1.183 1.00 95.69 109 VAL A O 1
ATOM 870 N N . SER A 1 110 ? -7.712 0.823 -0.043 1.00 96.81 110 SER A N 1
ATOM 871 C CA . SER A 1 110 ? -7.942 -0.342 -0.906 1.00 96.81 110 SER A CA 1
ATOM 872 C C . SER A 1 110 ? -8.185 0.063 -2.365 1.00 96.81 110 SER A C 1
ATOM 874 O O . SER A 1 110 ? -7.589 -0.505 -3.278 1.00 96.81 110 SER A O 1
ATOM 876 N N . ASN A 1 111 ? -8.990 1.103 -2.599 1.00 97.38 111 ASN A N 1
ATOM 877 C CA . ASN A 1 111 ? -9.235 1.632 -3.947 1.00 97.38 111 ASN A CA 1
ATOM 878 C C . ASN A 1 111 ? -7.963 2.193 -4.607 1.00 97.38 111 ASN A C 1
ATOM 880 O O . ASN A 1 111 ? -7.728 2.004 -5.806 1.00 97.38 111 ASN A O 1
ATOM 884 N N . ASP A 1 112 ? -7.122 2.869 -3.826 1.00 98.00 112 ASP A N 1
ATOM 885 C CA . ASP A 1 112 ? -5.833 3.351 -4.313 1.00 98.00 112 ASP A CA 1
ATOM 886 C C . ASP A 1 112 ? -4.882 2.176 -4.616 1.00 98.00 112 ASP A C 1
ATOM 888 O O . ASP A 1 112 ? -4.203 2.201 -5.639 1.00 98.00 112 ASP A O 1
ATOM 892 N N . LEU A 1 113 ? -4.880 1.106 -3.813 1.00 98.00 113 LEU A N 1
ATOM 893 C CA . LEU A 1 113 ? -4.087 -0.105 -4.077 1.00 98.00 113 LEU A CA 1
ATOM 894 C C . LEU A 1 113 ? -4.529 -0.835 -5.353 1.00 98.00 113 LEU A C 1
ATOM 896 O O . LEU A 1 113 ? -3.682 -1.301 -6.115 1.00 98.00 113 LEU A O 1
ATOM 900 N N . VAL A 1 114 ? -5.831 -0.870 -5.655 1.00 98.06 114 VAL A N 1
ATOM 901 C CA . VAL A 1 114 ? -6.329 -1.365 -6.954 1.00 98.06 114 VAL A CA 1
ATOM 902 C C . VAL A 1 114 ? -5.764 -0.525 -8.106 1.00 98.06 114 VAL A C 1
ATOM 904 O O . VAL A 1 114 ? -5.302 -1.068 -9.112 1.00 98.06 114 VAL A O 1
ATOM 907 N N . SER A 1 115 ? -5.730 0.801 -7.947 1.00 97.88 115 SER A N 1
ATOM 908 C CA . SER A 1 115 ? -5.126 1.696 -8.942 1.00 97.88 115 SER A CA 1
ATOM 909 C C . SER A 1 115 ? -3.621 1.455 -9.088 1.00 97.88 115 SER A C 1
ATOM 911 O O . SER A 1 115 ? -3.112 1.399 -10.206 1.00 97.88 115 SER A O 1
ATOM 913 N N . PHE A 1 116 ? -2.909 1.263 -7.972 1.00 97.69 116 PHE A N 1
ATOM 914 C CA . PHE A 1 116 ? -1.490 0.910 -7.962 1.00 97.69 116 PHE A CA 1
ATOM 915 C C . PHE A 1 116 ? -1.228 -0.373 -8.754 1.00 97.69 116 PHE A C 1
ATOM 917 O O . PHE A 1 116 ? -0.335 -0.390 -9.597 1.00 97.69 116 PHE A O 1
ATOM 924 N N . VAL A 1 117 ? -2.031 -1.417 -8.534 1.00 97.69 117 VAL A N 1
ATOM 925 C CA . VAL A 1 117 ? -1.944 -2.687 -9.268 1.00 97.69 117 VAL A CA 1
ATOM 926 C C . VAL A 1 117 ? -2.101 -2.468 -10.777 1.00 97.69 117 VAL A C 1
ATOM 928 O O . VAL A 1 117 ? -1.305 -2.998 -11.551 1.00 97.69 117 VAL A O 1
ATOM 931 N N . GLY A 1 118 ? -3.053 -1.633 -11.203 1.00 96.06 118 GLY A N 1
ATOM 932 C CA . GLY A 1 118 ? -3.200 -1.259 -12.614 1.00 96.06 118 GLY A CA 1
ATOM 933 C C . GLY A 1 118 ? -1.990 -0.494 -13.166 1.00 96.06 118 GLY A C 1
ATOM 934 O O . GLY A 1 118 ? -1.565 -0.716 -14.300 1.00 96.06 118 GLY A O 1
ATOM 935 N N . TYR A 1 119 ? -1.377 0.379 -12.362 1.00 94.94 119 TYR A N 1
ATOM 936 C CA . TYR A 1 119 ? -0.166 1.088 -12.772 1.00 94.94 119 TYR A CA 1
ATOM 937 C C . TYR A 1 119 ? 1.061 0.181 -12.845 1.00 94.94 119 TYR A C 1
ATOM 939 O O . TYR A 1 119 ? 1.831 0.323 -13.795 1.00 94.94 119 TYR A O 1
ATOM 947 N N . ALA A 1 120 ? 1.196 -0.779 -11.929 1.00 94.25 120 ALA A N 1
ATOM 948 C CA . ALA A 1 120 ? 2.226 -1.811 -11.978 1.00 94.25 120 ALA A CA 1
ATOM 949 C C . ALA A 1 120 ? 2.101 -2.667 -13.245 1.00 94.25 120 ALA A C 1
ATOM 951 O O . ALA A 1 120 ? 3.094 -2.884 -13.934 1.00 94.25 120 ALA A O 1
ATOM 952 N N . ASP A 1 121 ? 0.879 -3.058 -13.616 1.00 93.12 121 ASP A N 1
ATOM 953 C CA . ASP A 1 121 ? 0.602 -3.800 -14.853 1.00 93.12 121 ASP A CA 1
ATOM 954 C C . ASP A 1 121 ? 1.029 -3.020 -16.110 1.00 93.12 121 ASP A C 1
ATOM 956 O O . ASP A 1 121 ? 1.654 -3.554 -17.026 1.00 93.12 121 ASP A O 1
ATOM 960 N N . SER A 1 122 ? 0.796 -1.704 -16.113 1.00 90.38 122 SER A N 1
ATOM 961 C CA . SER A 1 122 ? 1.260 -0.818 -17.189 1.00 90.38 122 SER A CA 1
ATOM 962 C C . SER A 1 122 ? 2.750 -0.438 -17.111 1.00 90.38 122 SER A C 1
ATOM 964 O O . SER A 1 122 ? 3.263 0.196 -18.032 1.00 90.38 122 SER A O 1
ATOM 966 N N . GLY A 1 123 ? 3.457 -0.798 -16.032 1.00 89.19 123 GLY A N 1
ATOM 967 C CA . GLY A 1 123 ? 4.845 -0.399 -15.767 1.00 89.19 123 GLY A CA 1
ATOM 968 C C . GLY A 1 123 ? 5.046 1.091 -15.466 1.00 89.19 123 GLY A C 1
ATOM 969 O O . GLY A 1 123 ? 6.152 1.602 -15.620 1.00 89.19 123 GLY A O 1
ATOM 970 N N . ASN A 1 124 ? 3.999 1.814 -15.058 1.00 90.75 124 ASN A N 1
ATOM 971 C CA . ASN A 1 124 ? 4.061 3.259 -14.842 1.00 90.75 124 ASN A CA 1
ATOM 972 C C . ASN A 1 124 ? 4.550 3.605 -13.425 1.00 90.75 124 ASN A C 1
ATOM 974 O O . ASN A 1 124 ? 3.755 3.928 -12.538 1.00 90.75 124 ASN A O 1
ATOM 978 N N . ALA A 1 125 ? 5.871 3.572 -13.232 1.00 90.06 125 ALA A N 1
ATOM 979 C CA . ALA A 1 125 ? 6.511 3.822 -11.938 1.00 90.06 125 ALA A CA 1
ATOM 980 C C . ALA A 1 125 ? 6.150 5.191 -11.326 1.00 90.06 125 ALA A C 1
ATOM 982 O O . ALA A 1 125 ? 5.933 5.289 -10.120 1.00 90.06 125 ALA A O 1
ATOM 983 N N . ASN A 1 126 ? 6.011 6.243 -12.141 1.00 89.81 126 ASN A N 1
ATOM 984 C CA . ASN A 1 126 ? 5.626 7.572 -11.654 1.00 89.81 126 ASN A CA 1
ATOM 985 C C . ASN A 1 126 ? 4.228 7.562 -11.016 1.00 89.81 126 ASN A C 1
ATOM 987 O O . ASN A 1 126 ? 4.047 7.983 -9.873 1.00 89.81 126 ASN A O 1
ATOM 991 N N . LYS A 1 127 ? 3.234 6.997 -11.712 1.00 92.75 127 LYS A N 1
ATOM 992 C CA . LYS A 1 127 ? 1.878 6.874 -11.160 1.00 92.75 127 LYS A CA 1
ATOM 993 C C . LYS A 1 127 ? 1.830 5.952 -9.942 1.00 92.75 127 LYS A C 1
ATOM 995 O O . LYS A 1 127 ? 1.087 6.246 -9.008 1.00 92.75 127 LYS A O 1
ATOM 1000 N N . MET A 1 128 ? 2.633 4.887 -9.922 1.00 94.88 128 MET A N 1
ATOM 1001 C CA . MET A 1 128 ? 2.781 4.018 -8.751 1.00 94.88 128 MET A CA 1
ATOM 1002 C C . MET A 1 128 ? 3.259 4.808 -7.526 1.00 94.88 128 MET A C 1
ATOM 1004 O O . MET A 1 128 ? 2.611 4.745 -6.485 1.00 94.88 128 MET A O 1
ATOM 1008 N N . VAL A 1 129 ? 4.326 5.607 -7.652 1.00 93.44 129 VAL A N 1
ATOM 1009 C CA . VAL A 1 129 ? 4.851 6.430 -6.545 1.00 93.44 129 VAL A CA 1
ATOM 1010 C C . VAL A 1 129 ? 3.827 7.456 -6.062 1.00 93.44 129 VAL A C 1
ATOM 1012 O O . VAL A 1 129 ? 3.617 7.582 -4.856 1.00 93.44 129 VAL A O 1
ATOM 1015 N N . ILE A 1 130 ? 3.148 8.151 -6.980 1.00 93.75 130 ILE A N 1
ATOM 1016 C CA . ILE A 1 130 ? 2.104 9.129 -6.629 1.00 93.75 130 ILE A CA 1
ATOM 1017 C C . ILE A 1 130 ? 0.985 8.466 -5.816 1.00 93.75 130 ILE A C 1
ATOM 1019 O O . ILE A 1 130 ? 0.517 9.027 -4.823 1.00 93.75 130 ILE A O 1
ATOM 1023 N N . VAL A 1 131 ? 0.553 7.270 -6.221 1.00 97.06 131 VAL A N 1
ATOM 1024 C CA . VAL A 1 131 ? -0.477 6.522 -5.495 1.00 97.06 131 VAL A CA 1
ATOM 1025 C C . VAL A 1 131 ? 0.023 6.048 -4.135 1.00 97.06 131 VAL A C 1
ATOM 1027 O O . VAL A 1 131 ? -0.693 6.222 -3.154 1.00 97.06 131 VAL A O 1
ATOM 1030 N N . LEU A 1 132 ? 1.242 5.512 -4.038 1.00 96.88 132 LEU A N 1
ATOM 1031 C CA . LEU A 1 132 ? 1.805 5.088 -2.753 1.00 96.88 132 LEU A CA 1
ATOM 1032 C C . LEU A 1 132 ? 1.914 6.247 -1.759 1.00 96.88 132 LEU A C 1
ATOM 1034 O O . LEU A 1 132 ? 1.580 6.071 -0.590 1.00 96.88 132 LEU A O 1
ATOM 1038 N N . ALA A 1 133 ? 2.319 7.437 -2.210 1.00 95.56 133 ALA A N 1
ATOM 1039 C CA . ALA A 1 133 ? 2.377 8.624 -1.359 1.00 95.56 133 ALA A CA 1
ATOM 1040 C C . ALA A 1 133 ? 0.992 9.001 -0.806 1.00 95.56 133 ALA A C 1
ATOM 1042 O O . ALA A 1 133 ? 0.857 9.283 0.383 1.00 95.56 133 ALA A O 1
ATOM 1043 N N . ARG A 1 134 ? -0.049 8.931 -1.645 1.00 96.44 134 ARG A N 1
ATOM 1044 C CA . ARG A 1 134 ? -1.437 9.176 -1.229 1.00 96.44 134 ARG A CA 1
ATOM 1045 C C . ARG A 1 134 ? -1.948 8.121 -0.252 1.00 96.44 134 ARG A C 1
ATOM 1047 O O . ARG A 1 134 ? -2.608 8.468 0.724 1.00 96.44 134 ARG A O 1
ATOM 1054 N N . ILE A 1 135 ? -1.654 6.845 -0.508 1.00 96.94 135 ILE A N 1
ATOM 1055 C CA . ILE A 1 135 ? -2.001 5.755 0.410 1.00 96.94 135 ILE A CA 1
ATOM 1056 C C . ILE A 1 135 ? -1.360 6.022 1.770 1.00 96.94 135 ILE A C 1
ATOM 1058 O O . ILE A 1 135 ? -2.047 5.987 2.784 1.00 96.94 135 ILE A O 1
ATOM 1062 N N . ARG A 1 136 ? -0.069 6.362 1.780 1.00 95.06 136 ARG A N 1
ATOM 1063 C CA . ARG A 1 136 ? 0.682 6.667 2.996 1.00 95.06 136 ARG A CA 1
ATOM 1064 C C . ARG A 1 136 ? 0.070 7.821 3.789 1.00 95.06 136 ARG A C 1
ATOM 1066 O O . ARG A 1 136 ? -0.117 7.704 4.994 1.00 95.06 136 ARG A O 1
ATOM 1073 N N . GLU A 1 137 ? -0.283 8.914 3.118 1.00 94.75 137 GLU A N 1
ATOM 1074 C CA . GLU A 1 137 ? -0.955 10.058 3.746 1.00 94.75 137 GLU A CA 1
ATOM 1075 C C . GLU A 1 137 ? -2.275 9.647 4.419 1.00 94.75 137 GLU A C 1
ATOM 1077 O O . GLU A 1 137 ? -2.538 10.022 5.562 1.00 94.75 137 GLU A O 1
ATOM 1082 N N . LYS A 1 138 ? -3.086 8.819 3.748 1.00 93.19 138 LYS A N 1
ATOM 1083 C CA . LYS A 1 138 ? -4.333 8.284 4.315 1.00 93.19 138 LYS A CA 1
ATOM 1084 C C . LYS A 1 138 ? -4.084 7.351 5.501 1.00 93.19 138 LYS A C 1
ATOM 1086 O O . LYS A 1 138 ? -4.831 7.422 6.476 1.00 93.19 138 LYS A O 1
ATOM 1091 N N . THR A 1 139 ? -3.052 6.509 5.442 1.00 90.81 139 THR A N 1
ATOM 1092 C CA . THR A 1 139 ? -2.656 5.634 6.557 1.00 90.81 139 THR A CA 1
ATOM 1093 C C . THR A 1 139 ? -2.297 6.462 7.788 1.00 90.81 139 THR A C 1
ATOM 1095 O O . THR A 1 139 ? -2.908 6.269 8.832 1.00 90.81 139 THR A O 1
ATOM 1098 N N . LYS A 1 140 ? -1.422 7.466 7.651 1.00 90.69 140 LYS A N 1
ATOM 1099 C CA . LYS A 1 140 ? -1.044 8.359 8.764 1.00 90.69 140 LYS A CA 1
ATOM 1100 C C . LYS A 1 140 ? -2.232 9.106 9.352 1.00 90.69 140 LYS A C 1
ATOM 1102 O O . LYS A 1 140 ? -2.409 9.159 10.562 1.00 90.69 140 LYS A O 1
ATOM 1107 N N . ARG A 1 141 ? -3.106 9.629 8.492 1.00 88.31 141 ARG A N 1
ATOM 1108 C CA . ARG A 1 141 ? -4.333 10.292 8.941 1.00 88.31 141 ARG A CA 1
ATOM 1109 C C . ARG A 1 141 ? -5.245 9.349 9.732 1.00 88.31 141 ARG A C 1
ATOM 1111 O O . ARG A 1 141 ? -5.932 9.786 10.647 1.00 88.31 141 ARG A O 1
ATOM 1118 N N . SER A 1 142 ? -5.270 8.073 9.361 1.00 85.38 142 SER A N 1
ATOM 1119 C CA . SER A 1 142 ? -6.045 7.048 10.064 1.00 85.38 142 SER A CA 1
ATOM 1120 C C . SER A 1 142 ? -5.462 6.743 11.442 1.00 85.38 142 SER A C 1
ATOM 1122 O O . SER A 1 142 ? -6.222 6.623 12.399 1.00 85.38 142 SER A O 1
ATOM 1124 N N . GLU A 1 143 ? -4.131 6.685 11.548 1.00 83.44 143 GLU A N 1
ATOM 1125 C CA . GLU A 1 143 ? -3.425 6.560 12.828 1.00 83.44 143 GLU A CA 1
ATOM 1126 C C . GLU A 1 143 ? -3.749 7.745 13.749 1.00 83.44 143 GLU A C 1
ATOM 1128 O O . GLU A 1 143 ? -4.156 7.549 14.891 1.00 83.44 143 GLU A O 1
ATOM 1133 N N . GLU A 1 144 ? -3.674 8.976 13.237 1.00 84.38 144 GLU A N 1
ATOM 1134 C CA . GLU A 1 144 ? -3.927 10.190 14.024 1.00 84.38 144 GLU A CA 1
ATOM 1135 C C . GLU A 1 144 ? -5.352 10.285 14.590 1.00 84.38 144 GLU A C 1
ATOM 1137 O O . GLU A 1 144 ? -5.547 10.869 15.655 1.00 84.38 144 GLU A O 1
ATOM 1142 N N . MET A 1 145 ? -6.346 9.753 13.871 1.00 75.81 145 MET A N 1
ATOM 1143 C CA . MET A 1 145 ? -7.763 9.866 14.235 1.00 75.81 145 MET A CA 1
ATOM 1144 C C . MET A 1 145 ? -8.197 8.914 15.350 1.00 75.81 145 MET A C 1
ATOM 1146 O O . MET A 1 145 ? -9.210 9.176 15.993 1.00 75.81 145 MET A O 1
ATOM 1150 N N . ILE A 1 146 ? -7.519 7.776 15.498 1.00 72.12 146 ILE A N 1
ATOM 1151 C CA . ILE A 1 146 ? -8.051 6.627 16.251 1.00 72.12 146 ILE A CA 1
ATOM 1152 C C . ILE A 1 146 ? -7.042 6.086 17.254 1.00 72.12 146 ILE A C 1
ATOM 1154 O O . ILE A 1 146 ? -7.430 5.505 18.263 1.00 72.12 146 ILE A O 1
ATOM 1158 N N . CYS A 1 147 ? -5.755 6.296 16.995 1.00 67.56 147 CYS A N 1
ATOM 1159 C CA . CYS A 1 147 ? -4.673 5.747 17.796 1.00 67.56 147 CYS A CA 1
ATOM 1160 C C . CYS A 1 147 ? -4.057 6.787 18.755 1.00 67.56 147 CYS A C 1
ATOM 1162 O O . CYS A 1 147 ? -3.011 6.510 19.342 1.00 67.56 147 CYS A O 1
ATOM 1164 N N . ASN A 1 148 ? -4.708 7.950 18.917 1.00 59.81 148 ASN A N 1
ATOM 1165 C CA . ASN A 1 148 ? -4.359 9.034 19.846 1.00 59.81 148 ASN A CA 1
ATOM 1166 C C . ASN A 1 148 ? -5.439 9.248 20.910 1.00 59.81 148 ASN A C 1
ATOM 1168 O O . ASN A 1 148 ? -6.637 9.208 20.548 1.00 59.81 148 ASN A O 1
#